Protein AF-A0A2L2Z3B2-F1 (afdb_monomer)

Foldseek 3Di:
DDADPVGDDDDDDDDDDDDPPDPPDPPDDFDAWDDWDWDDPDPPDIDIDTHRPVDDPVSDDPDDDDDDDDDDPDDPPPPD

Secondary structure (DSSP, 8-state):
--EETTEEPP-----PPPP--PPPPPSSPPPPPEEEEEEE-SSS-EEEEEE-TTS-TT----S-----------------

Organism: Parasteatoda tepidariorum (NCBI:txid114398)

InterPro domains:
  IPR013783 Immunoglobulin-like fold [G3DSA:2.60.40.10] (26-80)
  IPR036116 Fibronectin type III superfamily [SSF49265] (27-78)

Sequence (80 aa):
RAFNQVGDGIPIYETVKTLIQAPPEPLTPMLPPVGLKAMVLSSSSVVLYWTDSTLSRNQLVTDNRYYTVRYSPYSTSSSQ

Radius of gyration: 27.85 Å; Cα contacts (8 Å, |Δi|>4): 49; chains: 1; bounding box: 40×48×80 Å

Solvent-accessible surface area (backbone atoms only — not comparable to full-atom values): 6069 Å² total; per-residue (Å²): 127,57,76,57,101,88,47,76,53,85,83,82,84,80,92,75,84,76,80,79,79,71,76,81,74,68,96,64,80,81,73,80,64,42,76,77,43,80,46,79,77,53,100,88,42,70,50,78,48,65,42,56,84,90,42,60,96,83,63,66,83,89,70,93,78,84,86,86,88,86,84,75,86,87,78,82,79,79,86,125

pLDDT: mean 82.12, std 12.0, range [42.78, 97.62]

Mean predicted aligned error: 13.34 Å

Structure (mmCIF, N/CA/C/O backbone):
data_AF-A0A2L2Z3B2-F1
#
_entry.id   AF-A0A2L2Z3B2-F1
#
loop_
_atom_site.group_PDB
_atom_site.id
_atom_site.type_symbol
_atom_site.label_atom_id
_atom_site.label_alt_id
_atom_site.label_comp_id
_atom_site.label_asym_id
_atom_site.label_entity_id
_atom_site.label_seq_id
_atom_site.pdbx_PDB_ins_code
_atom_site.Cartn_x
_atom_site.Cartn_y
_atom_site.Cartn_z
_atom_site.occupancy
_atom_site.B_iso_or_equiv
_atom_site.auth_seq_id
_atom_site.auth_comp_id
_atom_site.auth_asym_id
_atom_site.auth_atom_id
_atom_site.pdbx_PDB_model_num
ATOM 1 N N . ARG A 1 1 ? -17.223 -13.433 47.691 1.00 61.75 1 ARG A N 1
ATOM 2 C CA . ARG A 1 1 ? -17.122 -14.018 49.051 1.00 61.75 1 ARG A CA 1
ATOM 3 C C . ARG A 1 1 ? -18.468 -13.807 49.721 1.00 61.75 1 ARG A C 1
ATOM 5 O O . ARG A 1 1 ? -18.987 -12.705 49.597 1.00 61.75 1 ARG A O 1
ATOM 12 N N . ALA A 1 2 ? -19.046 -14.834 50.334 1.00 62.91 2 ALA A N 1
ATOM 13 C CA . ALA A 1 2 ? -20.287 -14.703 51.097 1.00 62.91 2 ALA A CA 1
ATOM 14 C C . ALA A 1 2 ? -19.951 -14.697 52.595 1.00 62.91 2 ALA A C 1
ATOM 16 O O . ALA A 1 2 ? -19.093 -15.475 53.015 1.00 62.91 2 ALA A O 1
ATOM 17 N N . PHE A 1 3 ? -20.608 -13.828 53.367 1.00 64.12 3 PHE A N 1
ATOM 18 C CA . PHE A 1 3 ? -20.441 -13.710 54.817 1.00 64.12 3 PHE A CA 1
ATOM 19 C C . PHE A 1 3 ? -21.766 -14.035 55.516 1.00 64.12 3 PHE A C 1
ATOM 21 O O . PHE A 1 3 ? -22.837 -13.673 55.023 1.00 64.12 3 PHE A O 1
ATOM 28 N N . ASN A 1 4 ? -21.710 -14.715 56.660 1.00 72.94 4 ASN A N 1
ATOM 29 C CA . ASN A 1 4 ? -22.838 -14.831 57.584 1.00 72.94 4 ASN A CA 1
ATOM 30 C C . ASN A 1 4 ? -22.384 -14.466 59.009 1.00 72.94 4 ASN A C 1
ATOM 32 O O . ASN A 1 4 ? -21.218 -14.152 59.237 1.00 72.94 4 ASN A O 1
ATOM 36 N N . GLN A 1 5 ? -23.297 -14.496 59.984 1.00 74.62 5 GLN A N 1
ATOM 37 C CA . GLN A 1 5 ? -22.993 -14.148 61.384 1.00 74.62 5 GLN A CA 1
ATOM 38 C C . GLN A 1 5 ? -22.011 -15.116 62.080 1.00 74.62 5 GLN A C 1
ATOM 40 O O . GLN A 1 5 ? -21.629 -14.869 63.219 1.00 74.62 5 GLN A O 1
ATOM 45 N N . VAL A 1 6 ? -21.608 -16.208 61.421 1.00 72.12 6 VAL A N 1
ATOM 46 C CA . VAL A 1 6 ? -20.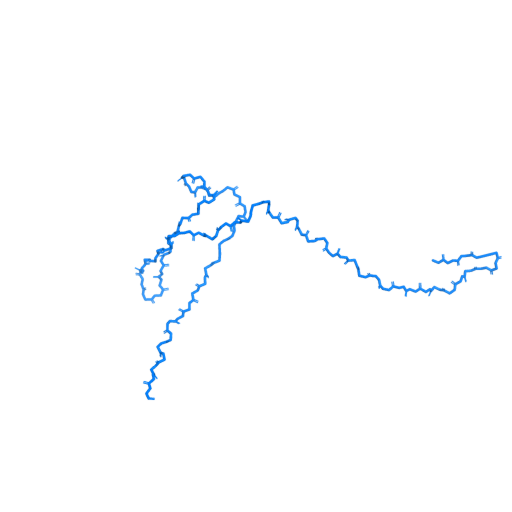716 -17.249 61.959 1.00 72.12 6 VAL A CA 1
ATOM 47 C C . VAL A 1 6 ? -19.323 -17.193 61.307 1.00 72.12 6 VAL A C 1
ATOM 49 O O . VAL A 1 6 ? -18.388 -17.812 61.809 1.00 72.12 6 VAL A O 1
ATOM 52 N N . GLY A 1 7 ? -19.149 -16.416 60.232 1.00 72.38 7 GLY A N 1
ATOM 53 C CA . GLY A 1 7 ? -17.857 -16.176 59.592 1.00 72.38 7 GLY A CA 1
ATOM 54 C C . GLY A 1 7 ? -17.914 -16.163 58.064 1.00 72.38 7 GLY A C 1
ATOM 55 O O . GLY A 1 7 ? -18.982 -16.123 57.447 1.00 72.38 7 GLY A O 1
ATOM 56 N N . ASP A 1 8 ? -16.729 -16.191 57.454 1.00 78.25 8 ASP A N 1
ATOM 57 C CA . ASP A 1 8 ? -16.569 -16.189 56.002 1.00 78.25 8 ASP A CA 1
ATOM 58 C C . ASP A 1 8 ? -16.714 -17.601 55.419 1.00 78.25 8 ASP A C 1
ATOM 60 O O . ASP A 1 8 ? -16.100 -18.562 55.889 1.00 78.25 8 ASP A O 1
ATOM 64 N N . GLY A 1 9 ? -17.502 -17.725 54.350 1.00 76.38 9 GLY A N 1
ATOM 65 C CA . GLY A 1 9 ? -17.582 -18.961 53.572 1.00 76.38 9 GLY A CA 1
ATOM 66 C C . GLY A 1 9 ? -16.304 -19.237 52.770 1.00 76.38 9 GLY A C 1
ATOM 67 O O . GLY A 1 9 ? -15.546 -18.323 52.434 1.00 76.38 9 GLY A O 1
ATOM 68 N N . ILE A 1 10 ? -16.089 -20.507 52.410 1.00 76.88 10 ILE A N 1
ATOM 69 C CA . ILE A 1 10 ? -14.955 -20.949 51.583 1.00 76.88 10 ILE A CA 1
ATOM 70 C C . ILE A 1 10 ? -14.940 -20.152 50.264 1.00 76.88 10 ILE A C 1
ATOM 72 O O . ILE A 1 10 ? -15.977 -20.055 49.598 1.00 76.88 10 ILE A O 1
ATOM 76 N N . PRO A 1 11 ? -13.797 -19.571 49.854 1.00 73.88 11 PRO A N 1
ATOM 77 C CA . PRO A 1 11 ? -13.724 -18.844 48.598 1.00 73.88 11 PRO A CA 1
ATOM 78 C C . PRO A 1 11 ? -13.829 -19.816 47.416 1.00 73.88 11 PRO A C 1
ATOM 80 O O . PRO A 1 11 ? -12.938 -20.631 47.189 1.00 73.88 11 PRO A O 1
ATOM 83 N N . ILE A 1 12 ? -14.915 -19.703 46.651 1.00 77.94 12 ILE A N 1
ATOM 84 C CA . ILE A 1 12 ? -15.069 -20.349 45.345 1.00 77.94 12 ILE A CA 1
ATOM 85 C C . ILE A 1 12 ? -14.634 -19.334 44.288 1.00 77.94 12 ILE A C 1
ATOM 87 O O . ILE A 1 12 ? -15.171 -18.225 44.230 1.00 77.94 12 ILE A O 1
ATOM 91 N N . TYR A 1 13 ? -13.628 -19.698 43.495 1.00 76.94 13 TYR A N 1
ATOM 92 C CA . TYR A 1 13 ? -13.132 -18.885 42.391 1.00 76.94 13 TYR A CA 1
ATOM 93 C C . TYR A 1 13 ? -13.665 -19.449 41.078 1.00 76.94 13 TYR A C 1
ATOM 95 O O . TYR A 1 13 ? -13.462 -20.624 40.781 1.00 76.94 13 TYR A O 1
ATOM 103 N N . GLU A 1 14 ? -14.301 -18.603 40.276 1.00 78.94 14 GLU A N 1
ATOM 104 C CA . GLU A 1 14 ? -14.645 -18.921 38.893 1.00 78.94 14 GLU A CA 1
ATOM 105 C C . GLU A 1 14 ? -13.690 -18.181 37.955 1.00 78.94 14 GLU A C 1
ATOM 107 O O . GLU A 1 14 ? -13.373 -17.008 38.160 1.00 78.94 14 GLU A O 1
ATOM 112 N N . THR A 1 15 ? -13.209 -18.870 36.919 1.00 79.44 15 THR A N 1
ATOM 113 C CA . THR A 1 15 ? -12.403 -18.234 35.871 1.00 79.44 15 THR A CA 1
ATOM 114 C C . THR A 1 15 ? -13.341 -17.686 34.805 1.00 79.44 15 THR A C 1
ATOM 116 O O . THR A 1 15 ? -13.922 -18.452 34.039 1.00 79.44 15 THR A O 1
ATOM 119 N N . VAL A 1 16 ? -13.472 -16.363 34.733 1.00 79.00 16 VAL A N 1
ATOM 120 C CA . VAL A 1 16 ? -14.255 -15.694 33.688 1.00 79.00 16 VAL A CA 1
ATOM 121 C C . VAL A 1 16 ? -13.299 -15.146 32.634 1.00 79.00 16 VAL A C 1
ATOM 123 O O . VAL A 1 16 ? -12.413 -14.350 32.939 1.00 79.00 16 VAL A O 1
ATOM 126 N N . LYS A 1 17 ? -13.468 -15.565 31.376 1.00 77.06 17 LYS A N 1
ATOM 127 C CA . LYS A 1 17 ? -12.796 -14.914 30.247 1.00 77.06 17 LYS A CA 1
ATOM 128 C C . LYS A 1 17 ? -13.515 -13.607 29.946 1.00 77.06 17 LYS A C 1
ATOM 130 O O . LYS A 1 17 ? -14.679 -13.621 29.553 1.00 77.06 17 LYS A O 1
ATOM 135 N N . THR A 1 18 ? -12.824 -12.486 30.102 1.00 73.50 18 THR A N 1
ATOM 136 C CA . THR A 1 18 ? -13.292 -11.213 29.559 1.00 73.50 18 THR A CA 1
ATOM 137 C C . THR A 1 18 ? -13.031 -11.198 28.054 1.00 73.50 18 THR A C 1
ATOM 139 O O . THR A 1 18 ? -11.971 -11.620 27.587 1.00 73.50 18 THR A O 1
ATOM 142 N N . LEU A 1 19 ? -14.017 -10.762 27.269 1.00 76.81 19 LEU A N 1
ATOM 143 C CA . LEU A 1 19 ? -13.802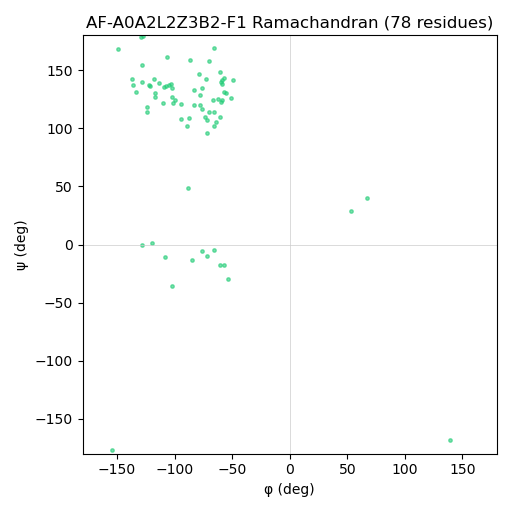 -10.505 25.850 1.00 76.81 19 LEU A CA 1
ATOM 144 C C . LEU A 1 19 ? -12.840 -9.320 25.744 1.00 76.81 19 LEU A C 1
ATOM 146 O O . LEU A 1 19 ? -13.102 -8.257 26.304 1.00 76.81 19 LEU A O 1
ATOM 150 N N . ILE A 1 20 ? -11.727 -9.500 25.035 1.00 76.12 20 ILE A N 1
ATOM 151 C CA . ILE A 1 20 ? -10.911 -8.367 24.610 1.00 76.12 20 ILE A CA 1
ATOM 152 C C . ILE A 1 20 ? -11.796 -7.596 23.636 1.00 76.12 20 ILE A C 1
ATOM 154 O O . ILE A 1 20 ? -12.175 -8.137 22.597 1.00 76.12 20 ILE A O 1
ATOM 158 N N . GLN A 1 21 ? -12.186 -6.374 23.996 1.00 74.31 21 GLN A N 1
ATOM 159 C CA . GLN A 1 21 ? -12.906 -5.512 23.072 1.00 74.31 21 GLN A CA 1
ATOM 160 C C . GLN A 1 21 ? -11.988 -5.287 21.871 1.00 74.31 21 GLN A C 1
ATOM 162 O O . GLN A 1 21 ? -10.934 -4.662 21.998 1.00 74.31 21 GLN A O 1
ATOM 167 N N . ALA A 1 22 ? -12.352 -5.873 20.728 1.00 71.19 22 ALA A N 1
ATOM 168 C CA . ALA A 1 22 ? -11.643 -5.621 19.489 1.00 71.19 22 ALA A CA 1
ATOM 169 C C . ALA A 1 22 ? -11.666 -4.106 19.227 1.00 71.19 22 ALA A C 1
ATOM 171 O O . ALA A 1 22 ? -12.670 -3.453 19.543 1.00 71.19 22 ALA A O 1
ATOM 172 N N . PRO A 1 23 ? -10.580 -3.530 18.684 1.00 72.94 23 PRO A N 1
ATOM 173 C CA . PRO A 1 23 ? -10.612 -2.156 18.214 1.00 72.94 23 PRO A CA 1
ATOM 174 C C . PRO A 1 23 ? -11.835 -1.955 17.309 1.00 72.94 23 PRO A C 1
ATOM 176 O O . PRO A 1 23 ? -12.161 -2.873 16.550 1.00 72.94 23 PRO A O 1
ATOM 179 N N . PRO A 1 24 ? -12.516 -0.797 17.376 1.00 72.38 24 PRO A N 1
ATOM 180 C CA . PRO A 1 24 ? -13.590 -0.490 16.445 1.00 72.38 24 PRO A CA 1
ATOM 181 C C . PRO A 1 24 ? -13.095 -0.713 15.017 1.00 72.38 24 PRO A C 1
ATOM 183 O O . PRO A 1 24 ? -12.052 -0.171 14.637 1.00 72.38 24 PRO A O 1
ATOM 186 N N . GLU A 1 25 ? -13.812 -1.524 14.240 1.00 68.12 25 GLU A N 1
ATOM 187 C CA . GLU A 1 25 ? -13.501 -1.659 12.822 1.00 68.12 25 GLU A CA 1
ATOM 188 C C . GLU A 1 25 ? -13.617 -0.278 12.159 1.00 68.12 25 GLU A C 1
ATOM 190 O O . GLU A 1 25 ? -14.536 0.487 12.482 1.00 68.12 25 GLU A O 1
ATOM 195 N N . PRO A 1 26 ? -12.687 0.086 11.260 1.00 68.75 26 PRO A N 1
ATOM 196 C CA . PRO A 1 26 ? -12.804 1.335 10.530 1.00 68.75 26 PRO A CA 1
ATOM 197 C C . PRO A 1 26 ? -14.138 1.362 9.772 1.00 68.75 26 PRO A C 1
ATOM 199 O O . PRO A 1 26 ? -14.483 0.418 9.065 1.00 68.75 26 PRO A O 1
ATOM 202 N N . LEU A 1 27 ? -14.876 2.469 9.915 1.00 63.56 27 LEU A N 1
ATOM 203 C CA . LEU A 1 27 ? -16.246 2.659 9.405 1.00 63.56 27 LEU A CA 1
ATOM 204 C C . LEU A 1 27 ? -16.385 2.462 7.886 1.00 63.56 27 LEU A C 1
ATOM 206 O O . LEU A 1 27 ? -17.487 2.265 7.380 1.00 63.56 27 LEU A O 1
ATOM 210 N N . THR A 1 28 ? -15.272 2.516 7.161 1.00 62.53 28 THR A N 1
ATOM 211 C CA . THR A 1 28 ? -15.189 2.216 5.735 1.00 62.53 28 THR A CA 1
ATOM 212 C C . THR A 1 28 ? -14.145 1.129 5.512 1.00 62.53 28 THR A C 1
ATOM 214 O O . THR A 1 28 ? -12.958 1.399 5.725 1.00 62.53 28 THR A O 1
ATOM 217 N N . PRO A 1 29 ? -14.539 -0.075 5.057 1.00 69.44 29 PRO A N 1
ATOM 218 C CA . PRO A 1 29 ? -13.571 -1.069 4.627 1.00 69.44 29 PRO A CA 1
ATOM 219 C C . PRO A 1 29 ? -12.753 -0.476 3.478 1.00 69.44 29 PRO A C 1
ATOM 221 O O . PRO A 1 29 ? -13.303 -0.027 2.470 1.00 69.44 29 PRO A O 1
ATOM 224 N N . MET A 1 30 ? -11.433 -0.427 3.648 1.00 75.62 30 MET A N 1
ATOM 225 C CA . MET A 1 30 ? -10.542 0.013 2.584 1.00 75.62 30 MET A CA 1
ATOM 226 C C . MET A 1 30 ? -10.670 -0.947 1.403 1.00 75.62 30 MET A C 1
ATOM 228 O O . MET A 1 30 ? -10.497 -2.158 1.550 1.00 75.62 30 MET A O 1
ATOM 232 N N . LEU A 1 31 ? -10.975 -0.405 0.228 1.00 82.69 31 LEU A N 1
ATOM 233 C CA . LEU A 1 31 ? -10.971 -1.189 -0.997 1.00 82.69 31 LEU A CA 1
ATOM 234 C C . LEU A 1 31 ? -9.520 -1.497 -1.391 1.00 82.69 31 LEU A C 1
ATOM 236 O O . LEU A 1 31 ? -8.651 -0.634 -1.227 1.00 82.69 31 LEU A O 1
ATOM 240 N N . PRO A 1 32 ? -9.233 -2.702 -1.916 1.00 82.75 32 PRO A N 1
ATOM 241 C CA . PRO A 1 32 ? -7.914 -2.985 -2.453 1.00 82.75 32 PRO A CA 1
ATOM 242 C C . PRO A 1 32 ? -7.608 -1.999 -3.590 1.00 82.75 32 PRO A C 1
ATOM 244 O O . PRO A 1 32 ? -8.501 -1.702 -4.393 1.00 82.75 32 PRO A O 1
ATOM 247 N N . PRO A 1 33 ? -6.366 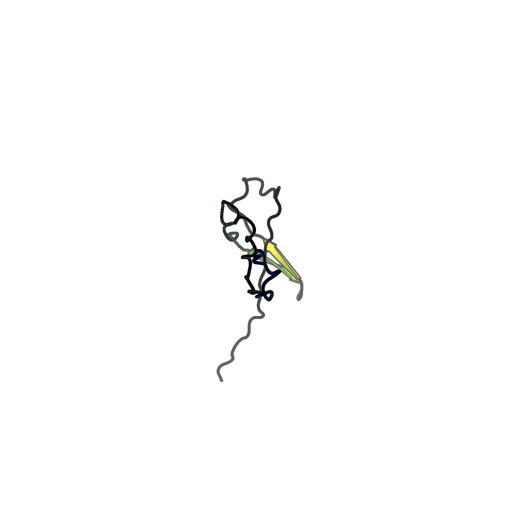-1.496 -3.689 1.00 90.62 33 PRO A N 1
ATOM 248 C CA . PRO A 1 33 ? -6.013 -0.588 -4.762 1.00 90.62 33 PRO A CA 1
ATOM 249 C C . PRO A 1 33 ? -6.196 -1.223 -6.138 1.00 90.62 33 PRO A C 1
ATOM 251 O O . PRO A 1 33 ? -6.007 -2.427 -6.326 1.00 90.62 33 PRO A O 1
ATOM 254 N N . VAL A 1 34 ? -6.536 -0.393 -7.116 1.00 93.81 34 VAL A N 1
ATOM 255 C CA . VAL A 1 34 ? -6.837 -0.814 -8.485 1.00 93.81 34 VAL A CA 1
ATOM 256 C C . VAL A 1 34 ? -5.703 -0.447 -9.438 1.00 93.81 34 VAL A C 1
ATOM 258 O O . VAL A 1 34 ? -4.865 0.408 -9.147 1.00 93.81 34 VAL A O 1
ATOM 261 N N . GLY A 1 35 ? -5.679 -1.095 -10.605 1.00 94.94 35 GLY A N 1
ATOM 262 C CA . GLY A 1 35 ? -4.747 -0.747 -11.680 1.00 94.94 35 GLY A CA 1
ATOM 263 C C . GLY A 1 35 ? -3.280 -1.034 -11.351 1.00 94.94 35 GLY A C 1
ATOM 264 O O . GLY A 1 35 ? -2.417 -0.226 -11.686 1.00 94.94 35 GLY A O 1
ATOM 265 N N . LEU A 1 36 ? -2.992 -2.161 -10.689 1.00 95.00 36 LEU A N 1
ATOM 266 C CA . LEU A 1 36 ? -1.622 -2.563 -10.369 1.00 95.00 36 LEU A CA 1
ATOM 267 C C . LEU A 1 36 ? -0.778 -2.701 -11.646 1.00 95.00 36 LEU A C 1
ATOM 269 O O . LEU A 1 36 ? -1.095 -3.481 -12.544 1.00 95.00 36 LEU A O 1
ATOM 273 N N . LYS A 1 37 ? 0.336 -1.974 -11.688 1.00 96.25 37 LYS A N 1
ATOM 274 C CA . LYS A 1 37 ? 1.343 -2.016 -12.746 1.00 96.25 37 LYS A CA 1
ATOM 275 C C . LYS A 1 37 ? 2.722 -2.227 -12.134 1.00 96.25 37 LYS A C 1
ATOM 277 O O . LYS A 1 37 ? 3.051 -1.613 -11.125 1.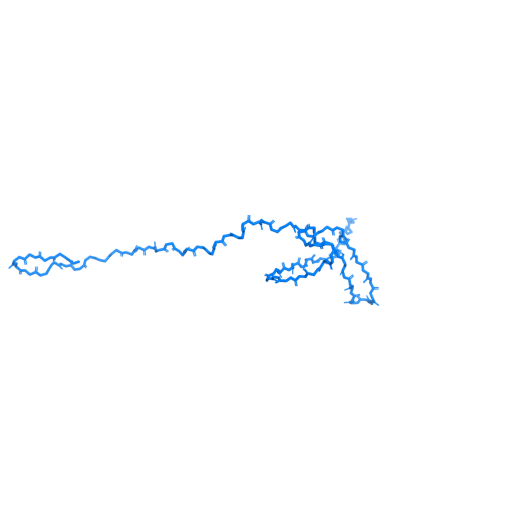00 96.25 37 LYS A O 1
ATOM 282 N N . ALA A 1 38 ? 3.544 -3.047 -12.780 1.00 95.75 38 ALA A N 1
ATOM 283 C CA . ALA A 1 38 ? 4.929 -3.290 -12.394 1.00 95.75 38 ALA A CA 1
ATOM 284 C C . ALA A 1 38 ? 5.894 -2.756 -13.461 1.00 95.75 38 ALA A C 1
ATOM 286 O O . ALA A 1 38 ? 5.658 -2.923 -14.658 1.00 95.75 38 ALA A O 1
ATOM 287 N N . MET A 1 39 ? 6.985 -2.129 -13.028 1.00 97.62 39 MET A N 1
ATOM 288 C CA . MET A 1 39 ? 8.088 -1.682 -13.876 1.00 97.62 39 MET A CA 1
ATOM 289 C C . MET A 1 39 ? 9.394 -2.285 -13.363 1.00 97.62 39 MET A C 1
ATOM 291 O O . MET A 1 39 ? 9.797 -2.038 -12.228 1.00 97.62 39 MET A O 1
ATOM 295 N N . VAL A 1 40 ? 10.052 -3.085 -14.199 1.00 95.75 40 VAL A N 1
ATOM 296 C CA . VAL A 1 40 ? 11.316 -3.744 -13.854 1.00 95.75 40 VAL A CA 1
ATOM 297 C C . VAL A 1 40 ? 12.461 -2.740 -13.959 1.00 95.75 40 VAL A C 1
ATOM 299 O O . VAL A 1 40 ? 12.603 -2.076 -14.984 1.00 95.75 40 VAL A O 1
ATOM 302 N N . LEU A 1 41 ? 13.270 -2.634 -12.903 1.00 97.31 41 LEU A N 1
ATOM 303 C CA . LEU A 1 41 ? 14.482 -1.809 -12.885 1.00 97.31 41 LEU A CA 1
ATOM 304 C C . LEU A 1 41 ? 15.750 -2.652 -13.061 1.00 97.31 41 LEU A C 1
ATOM 306 O O . LEU A 1 41 ? 16.709 -2.198 -13.677 1.00 97.31 41 LEU A O 1
ATOM 310 N N . SER A 1 42 ? 15.767 -3.868 -12.509 1.00 96.81 42 SER A N 1
ATOM 311 C CA . SER A 1 42 ? 16.893 -4.806 -12.600 1.00 96.81 42 SER A CA 1
ATOM 312 C C . SER A 1 42 ? 16.420 -6.255 -12.449 1.00 96.81 42 SER A C 1
ATOM 3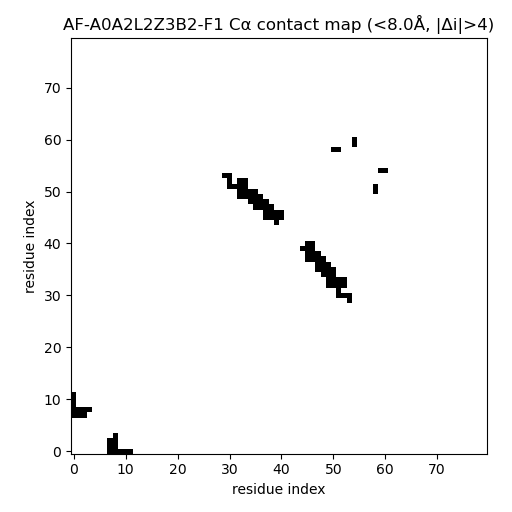14 O O . SER A 1 42 ? 15.229 -6.516 -12.282 1.00 96.81 42 SER A O 1
ATOM 316 N N . SER A 1 43 ? 17.358 -7.207 -12.447 1.00 93.81 43 SER A N 1
ATOM 317 C CA . SER A 1 43 ? 17.078 -8.619 -12.158 1.00 93.81 43 SER A CA 1
ATOM 318 C C . SER A 1 43 ? 16.493 -8.871 -10.760 1.00 93.81 43 SER A C 1
ATOM 320 O O . SER A 1 43 ? 15.920 -9.934 -10.538 1.00 93.81 43 SER A O 1
ATOM 322 N N . SER A 1 44 ? 16.619 -7.921 -9.826 1.00 92.81 44 SER A N 1
ATOM 323 C CA . SER A 1 44 ? 16.177 -8.063 -8.431 1.00 92.81 44 SER A CA 1
ATOM 324 C C . SER A 1 44 ? 15.274 -6.931 -7.934 1.00 92.81 44 SER A C 1
ATOM 326 O O . SER A 1 44 ? 14.870 -6.951 -6.774 1.00 92.81 44 SER A O 1
ATOM 328 N N . SER A 1 45 ? 14.981 -5.930 -8.769 1.00 95.19 45 SER A N 1
ATOM 329 C CA . SER A 1 45 ? 14.276 -4.716 -8.347 1.00 95.19 45 SER A CA 1
ATOM 330 C C . SER A 1 45 ? 13.155 -4.353 -9.313 1.00 95.19 45 SER A C 1
ATOM 332 O O . SER A 1 45 ? 13.353 -4.266 -10.526 1.00 95.19 45 SER A O 1
ATOM 334 N N . VAL A 1 46 ? 11.977 -4.084 -8.752 1.00 96.06 46 VAL A N 1
ATOM 335 C CA . VAL A 1 46 ? 10.756 -3.703 -9.472 1.00 96.06 46 VAL A CA 1
ATOM 336 C C . VAL A 1 46 ? 10.077 -2.565 -8.714 1.00 96.06 46 VAL A C 1
ATOM 338 O O . VAL A 1 46 ? 10.048 -2.570 -7.485 1.00 96.06 46 VAL A O 1
ATOM 341 N N . VAL A 1 47 ? 9.507 -1.606 -9.441 1.00 97.50 47 VAL A N 1
ATOM 342 C CA . VAL A 1 47 ? 8.627 -0.566 -8.892 1.00 97.50 47 VAL A CA 1
ATOM 343 C C . VAL A 1 47 ? 7.182 -0.923 -9.211 1.00 97.50 47 VAL A C 1
ATOM 345 O O . VAL A 1 47 ? 6.864 -1.298 -10.340 1.00 97.50 47 VAL A O 1
ATOM 348 N N . LEU A 1 48 ? 6.306 -0.798 -8.218 1.00 96.38 48 LEU A N 1
ATOM 349 C CA . LEU A 1 48 ? 4.873 -1.020 -8.366 1.00 96.38 48 LEU A CA 1
ATOM 350 C C . LEU A 1 48 ? 4.130 0.316 -8.324 1.00 96.38 48 LEU A C 1
ATOM 352 O O . LEU A 1 48 ? 4.410 1.159 -7.475 1.00 96.38 48 LEU A O 1
ATOM 356 N N . TYR A 1 49 ? 3.163 0.477 -9.221 1.00 95.75 4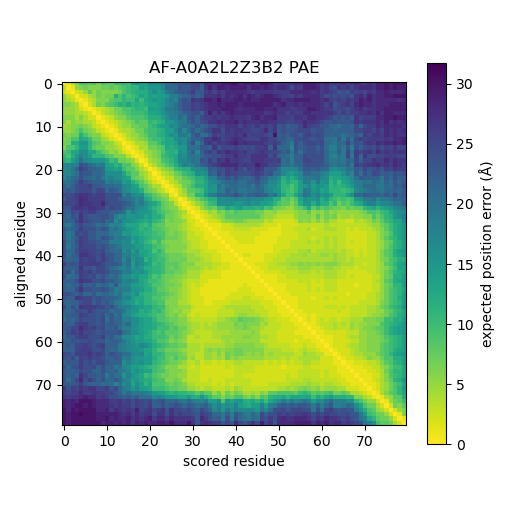9 TYR A N 1
ATOM 357 C CA . TYR A 1 49 ? 2.243 1.607 -9.267 1.00 95.75 49 TYR A CA 1
ATOM 358 C C . TYR A 1 49 ? 0.816 1.086 -9.154 1.00 95.75 49 TYR A C 1
ATOM 360 O O . TYR A 1 49 ? 0.462 0.101 -9.799 1.00 95.75 49 TYR A O 1
ATOM 368 N N . TRP A 1 50 ? -0.002 1.749 -8.351 1.00 94.50 50 TRP A N 1
ATOM 369 C CA . TRP A 1 50 ? -1.423 1.457 -8.203 1.00 94.50 50 TRP A CA 1
ATOM 370 C C . TRP A 1 50 ? -2.178 2.744 -7.874 1.00 94.50 50 TRP A C 1
ATOM 372 O O . TRP A 1 50 ? -1.570 3.768 -7.556 1.00 94.50 50 TR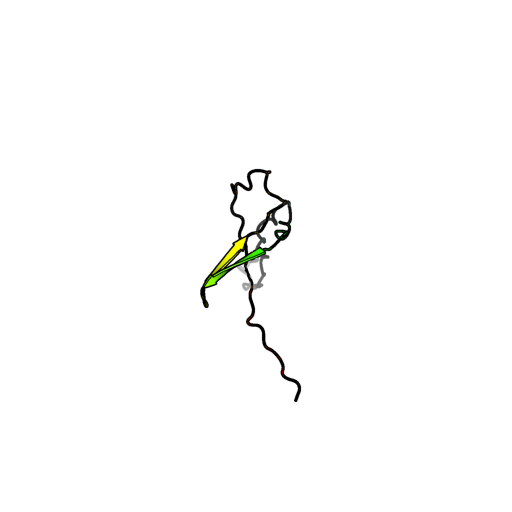P A O 1
ATOM 382 N N . THR A 1 51 ? -3.504 2.704 -7.951 1.00 94.00 51 THR A N 1
ATOM 383 C CA . THR A 1 51 ? -4.381 3.813 -7.556 1.00 94.00 51 THR A CA 1
ATOM 384 C C . THR A 1 51 ? -5.269 3.374 -6.403 1.00 94.00 51 THR A C 1
ATOM 386 O O . THR A 1 51 ? -5.909 2.326 -6.477 1.00 94.00 51 THR A O 1
ATOM 389 N N . ASP A 1 52 ? -5.327 4.176 -5.344 1.00 92.69 52 ASP A N 1
ATOM 390 C CA . ASP A 1 52 ? -6.278 3.981 -4.255 1.00 92.69 52 ASP A CA 1
ATOM 391 C C . ASP A 1 52 ? -7.518 4.845 -4.526 1.00 92.69 52 ASP A C 1
ATOM 393 O O . ASP A 1 52 ? -7.488 6.076 -4.440 1.00 92.69 52 ASP A O 1
ATOM 397 N N . SER A 1 53 ? -8.624 4.189 -4.882 1.00 90.00 53 SER A N 1
ATOM 398 C CA . SER A 1 53 ? -9.894 4.851 -5.195 1.00 90.00 53 SER A CA 1
ATOM 399 C C . SER A 1 53 ? -10.598 5.434 -3.968 1.00 90.00 53 SER A C 1
ATOM 401 O O . SER A 1 53 ? -11.586 6.146 -4.124 1.00 90.00 53 SER A O 1
ATOM 403 N N . THR A 1 54 ? -10.124 5.126 -2.759 1.00 88.44 54 THR A N 1
ATOM 404 C CA . THR A 1 54 ? -10.628 5.724 -1.515 1.00 88.44 54 THR A CA 1
ATOM 405 C C . THR A 1 54 ? -9.956 7.066 -1.202 1.00 88.44 54 THR A C 1
ATOM 407 O O . THR A 1 54 ? -10.447 7.809 -0.354 1.00 88.44 54 THR A O 1
ATOM 410 N N . LEU A 1 55 ? -8.848 7.399 -1.878 1.00 89.06 55 LEU A N 1
ATOM 411 C CA . LEU A 1 55 ? -8.175 8.695 -1.765 1.00 89.06 55 LEU A CA 1
ATOM 412 C C . LEU A 1 55 ? -8.770 9.735 -2.714 1.00 89.06 55 LEU A C 1
ATOM 414 O O . LEU A 1 55 ? -9.353 9.422 -3.753 1.00 89.06 55 LEU A O 1
ATOM 418 N N . SER A 1 56 ? -8.546 11.011 -2.389 1.00 90.25 56 SER A N 1
ATOM 419 C CA . SER A 1 56 ? -8.881 12.104 -3.301 1.00 90.25 56 SER A CA 1
ATOM 420 C C . SER A 1 56 ? -8.020 12.059 -4.577 1.00 90.25 56 SER A C 1
ATOM 422 O O . SER A 1 56 ? -7.030 11.327 -4.671 1.00 90.25 56 SER A O 1
ATOM 424 N N . ARG A 1 57 ? -8.379 12.867 -5.585 1.00 89.50 57 ARG A N 1
ATOM 425 C CA . ARG A 1 57 ? -7.713 12.878 -6.903 1.00 89.50 57 ARG A CA 1
ATOM 426 C C . ARG A 1 57 ? -6.192 13.077 -6.823 1.00 89.50 57 ARG A C 1
ATOM 428 O O . ARG A 1 57 ? -5.480 12.583 -7.687 1.00 89.50 57 ARG A O 1
ATOM 435 N N . ASN A 1 58 ? -5.696 13.785 -5.810 1.00 91.44 58 ASN A N 1
ATOM 436 C CA . ASN A 1 58 ? -4.261 14.018 -5.626 1.00 91.44 58 ASN A CA 1
ATOM 437 C C . ASN A 1 58 ? -3.494 12.804 -5.065 1.00 91.44 58 ASN A C 1
ATOM 439 O O . ASN A 1 58 ? -2.274 12.878 -4.966 1.00 91.44 58 ASN A O 1
ATOM 443 N N . GLN A 1 59 ? -4.190 11.723 -4.688 1.00 90.50 59 GLN A N 1
ATOM 444 C CA . GLN A 1 59 ? -3.621 10.505 -4.097 1.00 90.50 59 GLN A CA 1
ATOM 445 C C . GLN A 1 59 ? -2.740 10.778 -2.863 1.00 90.50 59 GLN A C 1
ATOM 447 O O . GLN A 1 59 ? -1.815 10.025 -2.564 1.00 90.50 59 GLN A O 1
ATOM 452 N N . LEU A 1 60 ? -3.027 11.859 -2.131 1.00 90.88 60 LEU A N 1
ATOM 453 C CA . LEU A 1 60 ? -2.331 12.181 -0.893 1.00 90.88 60 LEU A CA 1
ATOM 454 C C . LEU A 1 60 ? -2.869 11.311 0.245 1.00 90.88 60 LEU A C 1
ATOM 456 O O . LEU A 1 60 ? -4.047 11.391 0.584 1.00 90.88 60 LEU A O 1
ATOM 460 N N . VAL A 1 61 ? -1.989 10.524 0.858 1.00 90.06 61 VAL A N 1
ATOM 461 C CA . VAL A 1 61 ? -2.295 9.750 2.066 1.00 90.06 61 VAL A CA 1
ATOM 462 C C . VAL A 1 61 ? -2.141 10.652 3.291 1.00 90.06 61 VAL A C 1
ATOM 464 O O . VAL A 1 61 ? -1.056 11.175 3.534 1.00 90.06 61 VAL A O 1
ATOM 467 N N . THR A 1 62 ? -3.215 10.838 4.059 1.00 90.69 62 THR A N 1
ATOM 468 C CA . THR A 1 62 ? -3.237 11.696 5.263 1.00 90.69 62 THR A CA 1
ATOM 469 C C . THR A 1 62 ? -3.584 10.940 6.547 1.00 90.69 62 THR A C 1
ATOM 471 O O . THR A 1 62 ? -3.700 11.552 7.604 1.00 90.69 62 THR A O 1
ATOM 474 N N . ASP A 1 63 ? -3.789 9.629 6.464 1.00 86.88 63 ASP A N 1
ATOM 475 C CA . ASP A 1 63 ? -4.189 8.753 7.564 1.00 86.88 63 ASP A CA 1
ATOM 476 C C . ASP A 1 63 ? -3.239 7.544 7.692 1.00 86.88 63 ASP A C 1
ATOM 478 O O . ASP A 1 63 ? -2.276 7.389 6.939 1.00 86.88 63 ASP A O 1
ATOM 482 N N . ASN A 1 64 ? -3.500 6.674 8.671 1.00 86.56 64 ASN A N 1
ATOM 483 C CA . ASN A 1 64 ? -2.661 5.519 9.007 1.00 86.56 64 ASN A CA 1
ATOM 484 C C . ASN A 1 64 ? -3.022 4.253 8.210 1.00 86.56 64 ASN A C 1
ATOM 486 O O . ASN A 1 64 ? -3.188 3.175 8.786 1.00 86.56 64 ASN A O 1
ATOM 490 N N . ARG A 1 65 ? -3.161 4.359 6.887 1.00 87.06 65 ARG A N 1
ATOM 491 C CA . ARG A 1 65 ? -3.395 3.184 6.033 1.00 87.06 65 ARG A CA 1
ATOM 492 C C . ARG A 1 65 ? -2.115 2.398 5.746 1.00 87.06 65 ARG A C 1
ATOM 494 O O . ARG A 1 65 ? -1.041 2.971 5.574 1.00 87.06 65 ARG A O 1
ATOM 501 N N . TYR A 1 66 ? -2.253 1.079 5.625 1.00 87.94 66 TYR A N 1
ATOM 502 C CA . TYR A 1 66 ? -1.163 0.161 5.293 1.00 87.94 66 TYR A CA 1
ATOM 503 C C . TYR A 1 66 ? -1.502 -0.628 4.030 1.00 87.94 66 TYR A C 1
ATOM 505 O O . TYR A 1 66 ? -2.615 -1.127 3.881 1.00 87.94 66 TYR A O 1
ATOM 513 N N . TYR A 1 67 ? -0.519 -0.787 3.145 1.00 89.25 67 TYR A N 1
ATOM 514 C CA . TYR A 1 67 ? -0.635 -1.627 1.956 1.00 89.25 67 TYR A CA 1
ATOM 515 C C . TYR A 1 67 ? 0.230 -2.871 2.125 1.00 89.25 67 TYR A C 1
ATOM 517 O O . TYR A 1 67 ? 1.382 -2.788 2.550 1.00 89.25 67 TYR A O 1
ATOM 525 N N . THR A 1 68 ? -0.310 -4.034 1.772 1.00 92.00 68 THR A N 1
ATOM 526 C CA . THR A 1 68 ? 0.443 -5.289 1.746 1.00 92.00 68 THR A CA 1
ATOM 527 C C . THR A 1 68 ? 0.642 -5.726 0.305 1.00 92.00 68 THR A C 1
ATOM 529 O O . THR A 1 68 ? -0.320 -5.954 -0.424 1.00 92.00 68 THR A O 1
ATOM 532 N N . VAL A 1 69 ? 1.901 -5.876 -0.099 1.00 92.56 69 VAL A N 1
ATOM 533 C CA . VAL A 1 69 ? 2.271 -6.428 -1.402 1.00 92.56 69 VAL A CA 1
ATOM 534 C C . VAL A 1 69 ? 2.654 -7.888 -1.210 1.00 92.56 69 VAL A C 1
ATOM 536 O O . VAL A 1 69 ? 3.553 -8.197 -0.429 1.00 92.56 69 VAL A O 1
ATOM 539 N N . ARG A 1 70 ? 1.994 -8.791 -1.938 1.00 92.44 70 ARG A N 1
ATOM 540 C CA . ARG A 1 70 ? 2.332 -10.216 -1.954 1.00 92.44 70 ARG A CA 1
ATOM 541 C C . ARG A 1 70 ? 2.768 -10.616 -3.355 1.00 92.44 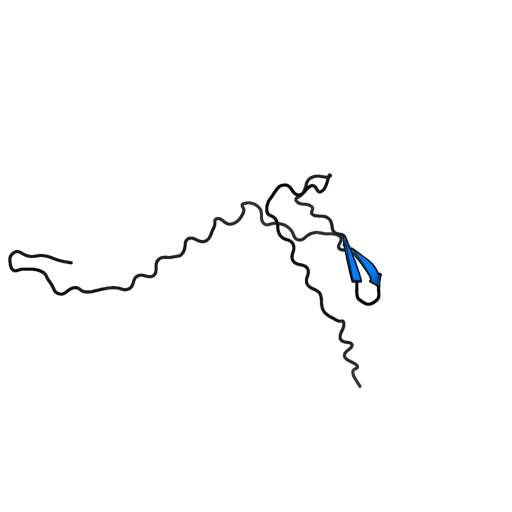70 ARG A C 1
ATOM 543 O O . ARG A 1 70 ? 2.044 -10.377 -4.315 1.00 92.44 70 ARG A O 1
ATOM 550 N N . TYR A 1 71 ? 3.937 -11.230 -3.455 1.00 91.25 71 TYR A N 1
ATOM 551 C CA . TYR A 1 71 ? 4.491 -11.737 -4.705 1.00 91.25 71 TYR A CA 1
ATOM 552 C C . TYR A 1 71 ? 4.891 -13.199 -4.530 1.00 91.25 71 TYR A C 1
ATOM 554 O O . TYR A 1 71 ? 5.166 -13.654 -3.420 1.00 91.25 71 TYR A O 1
ATOM 562 N N . SER A 1 72 ? 4.908 -13.936 -5.633 1.00 90.12 72 SER A N 1
ATOM 563 C CA . SER A 1 72 ? 5.371 -15.318 -5.676 1.00 90.12 72 SER A CA 1
ATOM 564 C C . SER A 1 72 ? 6.243 -15.507 -6.910 1.00 90.12 72 SER A C 1
ATOM 566 O O . SER A 1 72 ? 5.873 -15.009 -7.979 1.00 90.12 72 SER A O 1
ATOM 568 N N . PRO A 1 73 ? 7.376 -16.219 -6.797 1.00 82.69 73 PRO A N 1
ATOM 569 C CA . PRO A 1 73 ? 8.119 -16.630 -7.976 1.00 82.69 73 PRO A CA 1
ATOM 570 C C . PRO A 1 73 ? 7.213 -17.489 -8.861 1.00 82.69 73 PRO A C 1
ATOM 572 O O . PRO A 1 73 ? 6.410 -18.282 -8.366 1.00 82.69 73 PRO A O 1
ATOM 575 N N . TYR A 1 74 ? 7.326 -17.314 -10.174 1.00 78.88 74 TYR A N 1
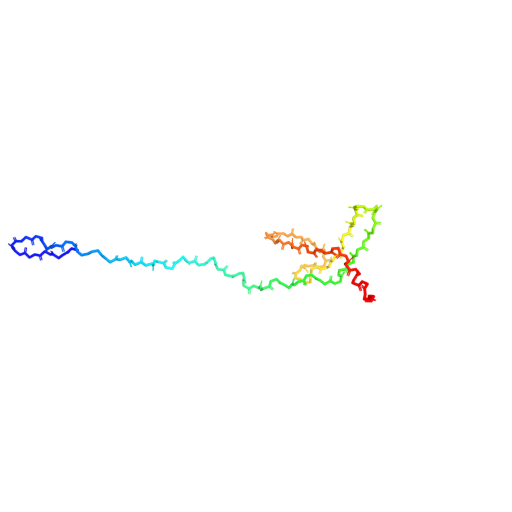ATOM 576 C CA . TYR A 1 74 ? 6.609 -18.162 -11.113 1.00 78.88 74 TYR A CA 1
ATOM 577 C C . TYR A 1 74 ? 7.281 -19.538 -11.139 1.00 78.88 74 TYR A C 1
ATOM 579 O O . TYR A 1 74 ? 8.406 -19.671 -11.617 1.00 78.88 74 TYR A O 1
ATOM 587 N N . SER A 1 75 ? 6.615 -20.559 -10.605 1.00 73.06 75 SER A N 1
ATOM 588 C CA . SER A 1 75 ? 7.023 -21.951 -10.767 1.00 73.06 75 SER A CA 1
ATOM 589 C C . SER A 1 75 ? 6.363 -22.513 -12.023 1.00 73.06 75 SER A C 1
ATOM 591 O O . SER A 1 75 ? 5.186 -22.869 -12.031 1.00 73.06 75 SER A O 1
ATOM 593 N N . THR A 1 76 ? 7.129 -22.617 -13.107 1.00 63.47 76 THR A N 1
ATOM 594 C CA . THR A 1 76 ? 6.760 -23.491 -14.224 1.00 63.47 76 THR A CA 1
ATOM 595 C C . THR A 1 76 ? 6.768 -24.929 -13.720 1.00 63.47 76 THR A C 1
ATOM 597 O O . THR A 1 76 ? 7.836 -25.507 -13.523 1.00 63.47 76 THR A O 1
ATOM 600 N N . SER A 1 77 ? 5.594 -25.521 -13.508 1.00 62.03 77 SER A N 1
ATOM 601 C CA . SER A 1 77 ? 5.487 -26.977 -13.460 1.00 62.03 77 SER A CA 1
ATOM 602 C C . SER A 1 77 ? 5.669 -27.493 -14.886 1.00 62.03 77 SER A C 1
ATOM 604 O O . SER A 1 77 ? 4.751 -27.489 -15.703 1.00 62.03 77 SER A O 1
ATOM 606 N N . SER A 1 78 ? 6.894 -27.883 -15.230 1.00 61.84 78 SER A N 1
ATOM 607 C CA . SER A 1 78 ? 7.126 -28.696 -16.419 1.00 61.84 78 SER A CA 1
ATOM 608 C C . SER A 1 78 ? 6.459 -30.048 -16.175 1.00 61.84 78 SER A C 1
ATOM 610 O O . SER A 1 78 ? 6.971 -30.864 -15.411 1.00 61.84 78 SER A O 1
ATOM 612 N N . SER A 1 79 ? 5.287 -30.253 -16.772 1.00 59.09 79 SER A N 1
ATOM 613 C CA . SER A 1 79 ? 4.711 -31.589 -16.910 1.00 59.09 79 SER A CA 1
ATOM 614 C C . SER A 1 79 ? 5.557 -32.308 -17.956 1.00 59.09 79 SER A C 1
ATOM 616 O O . SER A 1 79 ? 5.519 -31.928 -19.127 1.00 59.09 79 SER A O 1
ATOM 618 N N . GLN A 1 80 ? 6.379 -33.255 -17.512 1.00 42.78 80 GLN A N 1
ATOM 619 C CA . GLN A 1 80 ? 7.037 -34.229 -18.378 1.00 42.78 80 GLN A CA 1
ATOM 620 C C . GLN A 1 80 ? 6.341 -35.575 -18.215 1.00 42.78 80 GLN A C 1
ATOM 622 O O . GLN A 1 80 ? 5.943 -35.877 -17.066 1.00 42.78 80 GLN A O 1
#